Protein AF-A0A5M5PGL3-F1 (afdb_monomer)

Mean predicted aligned error: 3.59 Å

pLDDT: mean 93.33, std 6.6, range [61.34, 98.62]

Nearest PDB structures (foldseek):
  4ocm-assembly1_B  TM=3.563E-01  e=3.504E-01  Saccharomyces cerevisiae S288C
  4izo-assembly1_A  TM=4.938E-01  e=2.665E+00  Burkholderia thailandensis E264
  4e4t-assembly1_B  TM=3.849E-01  e=2.084E+00  Burkholderia ambifaria MC40-6
  1lcy-assembly1_A  TM=3.371E-01  e=3.408E+00  Homo sapiens
  2m4f-assembly1_A  TM=2.002E-01  e=2.834E+00  Borreliella burgdorferi N40

Structure (mmCIF, N/CA/C/O backbone):
data_AF-A0A5M5PGL3-F1
#
_entry.id   AF-A0A5M5PGL3-F1
#
loop_
_atom_site.group_PDB
_atom_site.id
_atom_site.type_symbol
_atom_site.label_atom_id
_atom_site.label_alt_id
_atom_site.labe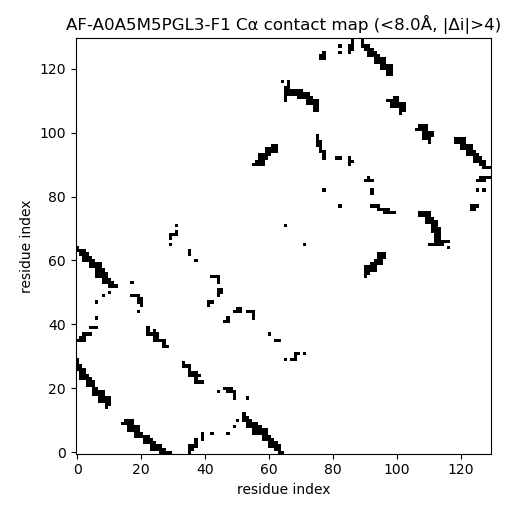l_comp_id
_atom_site.label_asym_id
_atom_site.label_entity_id
_atom_site.label_seq_id
_atom_site.pdbx_PDB_ins_code
_atom_site.Cartn_x
_atom_site.Cartn_y
_atom_site.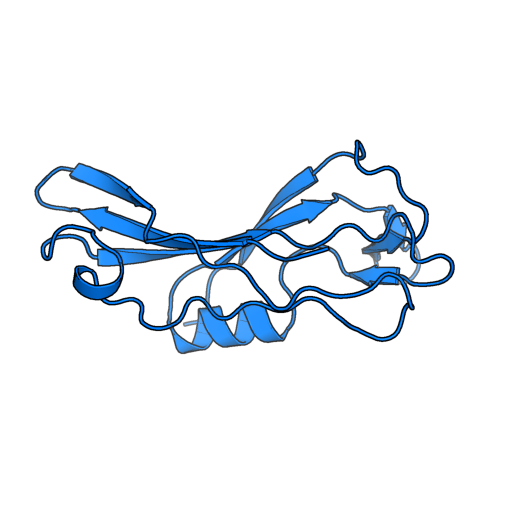Cartn_z
_atom_site.occupancy
_atom_site.B_iso_or_equiv
_atom_site.auth_seq_id
_atom_site.auth_comp_id
_atom_site.auth_asym_id
_atom_site.auth_atom_id
_atom_site.pdbx_PDB_model_num
ATOM 1 N N . ARG A 1 1 ? -2.633 -10.007 -14.140 1.00 85.75 1 ARG A N 1
ATOM 2 C CA . ARG A 1 1 ? -2.019 -9.368 -12.941 1.00 85.75 1 ARG A CA 1
ATOM 3 C C . ARG A 1 1 ? -3.072 -8.505 -12.249 1.00 85.75 1 ARG A C 1
ATOM 5 O O . ARG A 1 1 ? -3.950 -8.005 -12.941 1.00 85.75 1 ARG A O 1
ATOM 12 N N . GLN A 1 2 ? -3.037 -8.374 -10.925 1.00 90.38 2 GLN A N 1
ATOM 13 C CA . GLN A 1 2 ? -4.128 -7.754 -10.164 1.00 90.38 2 GLN A CA 1
ATOM 14 C C . GLN A 1 2 ? -3.596 -7.108 -8.885 1.00 90.38 2 GLN A C 1
ATOM 16 O O . GLN A 1 2 ? -2.671 -7.640 -8.273 1.00 90.38 2 GLN A O 1
ATOM 21 N N . GLU A 1 3 ? -4.151 -5.959 -8.514 1.00 94.25 3 GLU A N 1
ATOM 22 C CA . GLU A 1 3 ? -3.854 -5.314 -7.235 1.00 94.25 3 GLU A CA 1
ATOM 23 C C . GLU A 1 3 ? -4.661 -5.972 -6.118 1.00 94.25 3 GLU A C 1
ATOM 25 O O . GLU A 1 3 ? -5.805 -6.378 -6.327 1.00 94.25 3 GLU A O 1
ATOM 30 N N . VAL A 1 4 ? -4.074 -6.067 -4.929 1.00 96.56 4 VAL A N 1
ATOM 31 C CA . VAL A 1 4 ? -4.737 -6.579 -3.729 1.00 96.56 4 VAL A CA 1
ATOM 32 C C . VAL A 1 4 ? -4.608 -5.540 -2.637 1.00 96.56 4 VAL A C 1
ATOM 34 O O . VAL A 1 4 ? -3.534 -4.969 -2.457 1.00 96.56 4 VAL A O 1
ATOM 37 N N . GLY A 1 5 ? -5.681 -5.309 -1.889 1.00 97.75 5 GLY A N 1
ATOM 38 C CA . GLY A 1 5 ? -5.678 -4.315 -0.826 1.00 97.75 5 GLY A CA 1
ATOM 39 C C . GLY A 1 5 ? -6.736 -4.544 0.239 1.00 97.75 5 GLY A C 1
ATOM 40 O O . GLY A 1 5 ? -7.596 -5.419 0.115 1.00 97.75 5 GLY A O 1
ATOM 41 N N . PHE A 1 6 ? -6.633 -3.776 1.317 1.00 98.38 6 PHE A N 1
ATOM 42 C CA . PHE A 1 6 ? -7.540 -3.806 2.461 1.00 98.38 6 PHE A CA 1
ATOM 43 C C . PHE A 1 6 ? -7.426 -2.514 3.280 1.00 98.38 6 PHE A C 1
ATOM 45 O O . PHE A 1 6 ? -6.422 -1.802 3.232 1.00 98.38 6 PHE A O 1
ATOM 52 N N . TRP A 1 7 ? -8.464 -2.225 4.062 1.00 98.19 7 TRP A N 1
ATOM 53 C CA . TRP A 1 7 ? -8.415 -1.213 5.117 1.00 98.19 7 TRP A CA 1
ATOM 54 C C . TRP A 1 7 ? -7.662 -1.746 6.342 1.00 98.19 7 TRP A C 1
ATOM 56 O O . TRP A 1 7 ? -7.715 -2.940 6.633 1.00 98.19 7 TRP A O 1
ATOM 66 N N . ILE A 1 8 ? -6.982 -0.868 7.074 1.00 98.50 8 ILE A N 1
ATOM 67 C CA . ILE A 1 8 ? -6.302 -1.180 8.337 1.00 98.50 8 ILE A CA 1
ATOM 68 C C . ILE A 1 8 ? -7.023 -0.444 9.460 1.00 98.50 8 ILE A C 1
ATOM 70 O O . ILE A 1 8 ? -7.338 0.743 9.334 1.00 98.50 8 ILE A O 1
ATOM 74 N N . TYR A 1 9 ? -7.248 -1.145 10.567 1.00 98.62 9 TYR A N 1
ATOM 75 C CA . TYR A 1 9 ? -7.991 -0.644 11.714 1.00 98.62 9 TYR A CA 1
ATOM 76 C C . TYR A 1 9 ? -7.171 -0.734 12.990 1.00 98.62 9 TYR A C 1
ATOM 78 O O . TYR A 1 9 ? -6.418 -1.687 13.166 1.00 98.62 9 TYR A O 1
ATOM 86 N N . TYR A 1 10 ? -7.383 0.212 13.899 1.00 98.62 10 TYR A N 1
ATOM 87 C CA . TYR A 1 10 ? -6.924 0.141 15.281 1.00 98.62 10 TYR A CA 1
ATOM 88 C C . TYR A 1 10 ? -8.131 0.115 16.219 1.00 98.62 10 TYR A C 1
ATOM 90 O O . TYR A 1 10 ? -9.019 0.963 16.120 1.00 98.62 10 TYR A O 1
ATOM 98 N N . ASP A 1 11 ? -8.167 -0.851 17.131 1.00 98.38 11 ASP A N 1
ATOM 99 C CA . ASP A 1 11 ? -9.177 -0.932 18.181 1.00 98.38 11 ASP A CA 1
ATOM 100 C C . ASP A 1 11 ? -8.614 -0.385 19.496 1.00 98.38 11 ASP A C 1
ATOM 102 O O . ASP A 1 11 ? -7.751 -1.021 20.107 1.00 98.38 11 ASP A O 1
ATOM 106 N N . PRO A 1 12 ? -9.089 0.784 19.959 1.00 97.38 12 PRO A N 1
ATOM 107 C CA . PRO A 1 12 ? -8.592 1.405 21.175 1.00 97.38 12 PRO A CA 1
ATOM 108 C C . PRO A 1 12 ? -9.047 0.687 22.450 1.00 97.38 12 PRO A C 1
ATOM 110 O O . PRO A 1 12 ? -8.460 0.958 23.499 1.00 97.38 12 PRO A O 1
ATOM 113 N N . VAL A 1 13 ? -10.053 -0.194 22.385 1.00 97.62 13 VAL A N 1
ATOM 114 C CA . VAL A 1 13 ? -10.519 -0.999 23.526 1.00 97.62 13 VAL A CA 1
ATOM 115 C C . VAL A 1 13 ? -9.596 -2.197 23.707 1.00 97.62 13 VAL A C 1
ATOM 117 O O . VAL A 1 13 ? -9.058 -2.406 24.788 1.00 97.62 13 VAL A O 1
ATOM 120 N N . LYS A 1 14 ? -9.348 -2.940 22.623 1.00 96.81 14 LYS A N 1
ATOM 121 C CA . LYS A 1 14 ? -8.492 -4.140 22.636 1.00 96.81 14 LYS A CA 1
ATOM 122 C C . LYS A 1 14 ? -7.001 -3.855 22.441 1.00 96.81 14 LYS A C 1
ATOM 124 O O . LYS A 1 14 ? -6.196 -4.770 22.543 1.00 96.81 14 LYS A O 1
ATOM 129 N N . LYS A 1 15 ? -6.635 -2.605 22.141 1.00 97.50 15 LYS A N 1
ATOM 130 C CA . LYS A 1 15 ? -5.256 -2.150 21.885 1.00 97.50 15 LYS A CA 1
ATOM 131 C C . LYS A 1 15 ? -4.543 -2.945 20.783 1.00 97.50 15 LYS A C 1
ATOM 133 O O . LYS A 1 15 ? -3.341 -3.172 20.868 1.00 97.50 15 LYS A O 1
ATOM 138 N N . GLN A 1 16 ? -5.261 -3.325 19.727 1.00 97.88 16 GLN A N 1
ATOM 139 C CA . GLN A 1 16 ? -4.702 -4.126 18.634 1.00 97.88 16 GLN A CA 1
ATOM 140 C C . GLN A 1 16 ? -5.148 -3.654 17.251 1.00 97.88 16 GLN A C 1
ATOM 142 O O . GLN A 1 16 ? -6.151 -2.949 17.104 1.00 97.88 16 GLN A O 1
ATOM 147 N N . TYR A 1 17 ? -4.390 -4.066 16.236 1.00 98.31 17 TYR A N 1
ATOM 148 C CA . TYR A 1 17 ? -4.695 -3.794 14.837 1.00 98.31 17 TYR A CA 1
ATOM 149 C C . TYR A 1 17 ? -5.492 -4.931 14.194 1.00 98.31 17 TYR A C 1
ATOM 151 O O . TYR A 1 17 ? -5.318 -6.097 14.539 1.00 98.31 17 TYR A O 1
ATOM 159 N N . TYR A 1 18 ? -6.312 -4.582 13.203 1.00 98.50 18 TYR A N 1
ATOM 160 C CA . TYR A 1 18 ? -6.984 -5.533 12.319 1.00 98.50 18 TYR A CA 1
ATOM 161 C C . TYR A 1 18 ? -6.752 -5.160 10.861 1.00 98.50 18 TYR A C 1
ATOM 163 O O . TYR A 1 18 ? -6.663 -3.980 10.509 1.00 98.50 18 TYR A O 1
ATOM 171 N N . ILE A 1 19 ? -6.741 -6.176 10.004 1.00 98.19 19 ILE A N 1
ATOM 172 C CA . ILE A 1 19 ? -6.921 -5.991 8.568 1.00 98.19 19 ILE A CA 1
ATOM 173 C C . ILE A 1 19 ? -8.392 -6.210 8.228 1.00 98.19 19 ILE A C 1
ATOM 175 O O . ILE A 1 19 ? -9.021 -7.147 8.716 1.00 98.19 19 ILE A O 1
ATOM 179 N N . GLY A 1 20 ? -8.942 -5.334 7.397 1.00 98.06 20 GLY A N 1
ATOM 180 C CA . GLY A 1 20 ? -10.269 -5.516 6.833 1.00 98.06 20 GLY A CA 1
ATOM 181 C C . GLY A 1 20 ? -10.302 -6.626 5.790 1.00 98.06 20 GLY A C 1
ATOM 182 O O . GLY A 1 20 ? -9.279 -7.179 5.373 1.00 98.06 20 GLY A O 1
ATOM 183 N N . LYS A 1 21 ? -11.509 -6.922 5.308 1.00 98.00 21 LYS A N 1
ATOM 184 C CA . LYS A 1 21 ? -11.729 -7.898 4.241 1.00 98.00 21 LYS A CA 1
ATOM 185 C C . LYS A 1 21 ? -10.910 -7.525 2.995 1.00 98.00 21 LYS A C 1
ATOM 187 O O . LYS A 1 21 ? -11.127 -6.467 2.406 1.00 98.00 21 LYS A O 1
ATOM 192 N N . LYS A 1 22 ? -10.038 -8.435 2.548 1.00 97.56 22 LYS A N 1
ATOM 193 C CA . LYS A 1 22 ? -9.237 -8.277 1.322 1.00 97.56 22 LYS A CA 1
ATOM 194 C C . LYS A 1 22 ? -10.126 -8.001 0.104 1.00 97.56 22 LYS A C 1
ATOM 196 O O . LYS A 1 22 ? -11.230 -8.540 -0.026 1.00 97.56 22 LYS A O 1
ATOM 201 N N . ARG A 1 23 ? -9.643 -7.139 -0.785 1.00 97.12 23 ARG A N 1
ATOM 202 C CA . ARG A 1 23 ? -10.248 -6.808 -2.076 1.00 97.12 23 ARG A CA 1
ATOM 203 C C . ARG A 1 23 ? -9.230 -7.031 -3.179 1.00 97.12 23 ARG A C 1
ATOM 205 O O . ARG A 1 23 ? -8.025 -6.924 -2.957 1.00 97.12 23 ARG A O 1
ATOM 212 N N . TYR A 1 24 ? -9.757 -7.322 -4.356 1.00 95.81 24 TYR A N 1
ATOM 213 C CA . TYR A 1 24 ? -8.989 -7.580 -5.556 1.00 95.81 24 TYR A CA 1
ATOM 214 C C . TYR A 1 24 ? -9.425 -6.574 -6.614 1.00 95.81 24 TYR A C 1
ATOM 216 O O . TYR A 1 24 ? -10.619 -6.402 -6.855 1.00 95.81 24 TYR A O 1
ATOM 224 N N . GLY A 1 25 ? -8.451 -5.877 -7.188 1.00 92.06 25 GLY A N 1
ATOM 225 C CA . GLY A 1 25 ? -8.657 -4.902 -8.248 1.00 92.06 25 GLY A CA 1
ATOM 226 C C . GLY A 1 25 ? -9.115 -5.534 -9.559 1.00 92.06 25 GLY A C 1
ATOM 227 O O . GLY A 1 25 ? -9.322 -6.742 -9.644 1.00 92.06 25 GLY A O 1
ATOM 228 N N . ILE A 1 26 ? -9.231 -4.749 -10.625 1.00 89.31 26 ILE A N 1
ATOM 229 C CA . ILE A 1 26 ? -9.509 -5.329 -11.945 1.00 89.31 26 ILE A CA 1
ATOM 230 C C . ILE A 1 26 ? -8.295 -6.155 -12.392 1.00 89.31 26 ILE A C 1
ATOM 232 O O . ILE A 1 26 ? -7.147 -5.708 -12.315 1.00 89.31 26 ILE A O 1
ATOM 236 N N . ALA A 1 27 ? -8.542 -7.380 -12.862 1.00 87.69 27 ALA A N 1
ATOM 237 C CA . ALA A 1 27 ? -7.503 -8.188 -13.478 1.00 87.69 27 ALA A CA 1
ATOM 238 C C . ALA A 1 27 ? -7.104 -7.555 -14.815 1.00 87.69 27 ALA A C 1
ATOM 240 O O . ALA A 1 27 ? -7.916 -7.433 -15.730 1.00 87.69 27 ALA A O 1
ATOM 241 N N . VAL A 1 28 ? -5.841 -7.158 -14.934 1.00 84.69 28 VAL A N 1
ATOM 242 C CA . VAL A 1 28 ? -5.320 -6.505 -16.136 1.00 84.69 28 VAL A CA 1
ATOM 243 C C . VAL A 1 28 ? -4.376 -7.429 -16.902 1.00 84.69 28 VAL A C 1
ATOM 245 O O . VAL A 1 28 ? -3.589 -8.186 -16.312 1.00 84.69 28 VAL A O 1
ATOM 248 N N . LYS A 1 29 ? -4.500 -7.377 -18.234 1.00 82.69 29 LYS A N 1
ATOM 249 C CA . LYS A 1 29 ? -3.701 -8.147 -19.193 1.00 82.69 29 LYS A CA 1
ATOM 250 C C . LYS A 1 29 ? -2.293 -7.551 -19.341 1.00 82.69 29 LYS A C 1
ATOM 252 O O . LYS A 1 29 ? -1.998 -6.436 -18.892 1.00 82.69 29 LYS A O 1
ATOM 257 N N . ASN A 1 30 ? -1.414 -8.325 -19.968 1.00 78.50 30 ASN A N 1
ATOM 258 C CA . ASN A 1 30 ? -0.040 -7.937 -20.289 1.00 78.50 30 ASN A CA 1
ATOM 259 C C . ASN A 1 30 ? 0.053 -7.318 -21.696 1.00 78.50 30 ASN A C 1
ATOM 261 O O . ASN A 1 30 ? 0.992 -7.572 -22.431 1.00 78.50 30 ASN A O 1
ATOM 265 N N . ASP A 1 31 ? -0.948 -6.528 -22.085 1.00 76.19 31 ASP A N 1
ATOM 266 C CA . ASP A 1 31 ? -1.054 -5.906 -23.413 1.00 76.19 31 ASP A CA 1
ATOM 267 C C . ASP A 1 31 ? -0.552 -4.451 -23.443 1.00 76.19 31 ASP A C 1
ATOM 269 O O . ASP A 1 31 ? -0.675 -3.763 -24.453 1.00 76.19 31 ASP A O 1
ATOM 273 N N . GLY A 1 32 ? -0.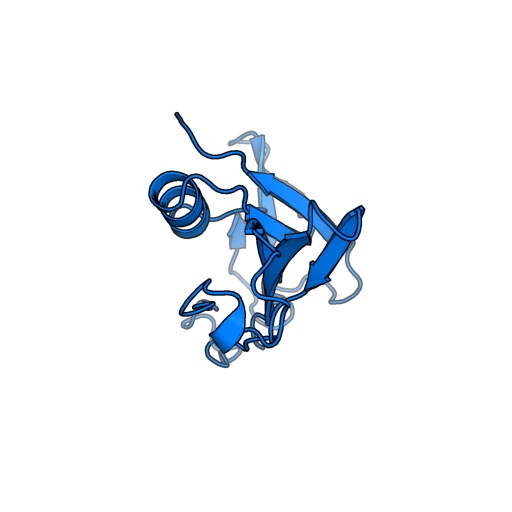031 -3.957 -22.315 1.00 69.31 32 GLY A N 1
ATOM 274 C CA . GLY A 1 32 ? 0.448 -2.584 -22.152 1.00 69.31 32 GLY A CA 1
ATOM 275 C C . GLY A 1 32 ? -0.636 -1.506 -22.128 1.00 69.31 32 GLY A C 1
ATOM 276 O O . GLY A 1 32 ? -0.309 -0.346 -21.898 1.00 69.31 32 GLY A O 1
ATOM 277 N N . LYS A 1 33 ? -1.915 -1.854 -22.302 1.00 67.94 33 LYS A N 1
ATOM 278 C CA . LYS A 1 33 ? -3.010 -0.878 -22.420 1.00 67.94 33 LYS A CA 1
ATOM 279 C C . LYS A 1 33 ? -3.746 -0.660 -21.102 1.00 67.94 33 LYS A C 1
ATOM 281 O O . LYS A 1 33 ? -4.138 0.462 -20.793 1.00 67.94 33 LYS A O 1
ATOM 286 N N . ALA A 1 34 ? -3.904 -1.708 -20.297 1.00 61.34 34 ALA A N 1
ATOM 287 C CA . ALA A 1 34 ? -4.645 -1.628 -19.041 1.00 61.34 34 ALA A CA 1
ATOM 288 C C . ALA A 1 34 ? -3.739 -1.298 -17.839 1.00 61.34 34 ALA A C 1
ATOM 290 O O . ALA A 1 34 ? -2.719 -1.952 -17.606 1.00 61.34 34 ALA A O 1
ATOM 291 N N . ARG A 1 35 ? -4.121 -0.310 -17.022 1.00 74.31 35 ARG A N 1
ATOM 292 C CA . ARG A 1 35 ? -3.489 -0.036 -15.718 1.00 74.31 35 ARG A CA 1
ATOM 293 C C . ARG A 1 35 ? -4.291 -0.730 -14.622 1.00 74.31 35 ARG A C 1
ATOM 295 O O . ARG A 1 35 ? -5.516 -0.696 -14.659 1.00 74.31 35 ARG A O 1
ATOM 302 N N . GLY A 1 36 ? -3.594 -1.386 -13.695 1.00 80.62 36 GLY A N 1
ATOM 303 C CA . GLY A 1 36 ? -4.243 -1.949 -12.513 1.00 80.62 36 GLY A CA 1
ATOM 304 C C . GLY A 1 36 ? -4.886 -0.828 -11.702 1.00 80.62 36 GLY A C 1
ATOM 305 O O . GLY A 1 36 ? -4.382 0.295 -11.699 1.00 80.62 36 GLY A O 1
ATOM 306 N N . ASN A 1 37 ? -6.023 -1.126 -11.089 1.00 86.56 37 ASN A N 1
ATOM 307 C CA . ASN A 1 37 ? -6.649 -0.274 -10.093 1.00 86.56 37 ASN A CA 1
ATOM 308 C C . ASN A 1 37 ? -7.406 -1.148 -9.095 1.00 86.56 37 ASN A C 1
ATOM 310 O O . ASN A 1 37 ? -7.783 -2.285 -9.402 1.00 86.56 37 ASN A O 1
ATOM 314 N N . ILE A 1 38 ? -7.657 -0.605 -7.911 1.00 93.06 38 ILE A N 1
ATOM 315 C CA . ILE A 1 38 ? -8.467 -1.244 -6.885 1.00 93.06 38 ILE A CA 1
ATOM 316 C C . ILE A 1 38 ? -9.353 -0.212 -6.193 1.00 93.06 38 ILE A C 1
ATOM 318 O O . ILE A 1 38 ? -8.941 0.912 -5.920 1.00 93.06 38 ILE A O 1
ATOM 322 N N . SER A 1 39 ? -10.581 -0.620 -5.881 1.00 92.38 39 SER A N 1
ATOM 323 C CA . SER A 1 39 ? -11.428 0.063 -4.909 1.00 92.38 39 SER A CA 1
ATOM 324 C C . SER A 1 39 ? -11.537 -0.807 -3.664 1.00 92.38 39 SER A C 1
ATOM 326 O O . SER A 1 39 ? -11.878 -1.989 -3.749 1.00 92.38 39 SER A O 1
ATOM 328 N N . LEU A 1 40 ? -11.255 -0.225 -2.499 1.00 94.25 40 LEU A N 1
ATOM 329 C CA . LEU A 1 40 ? -11.414 -0.916 -1.217 1.00 94.25 40 LEU A CA 1
ATOM 330 C C . LEU A 1 40 ? -12.876 -0.934 -0.738 1.00 94.25 40 LEU A C 1
ATOM 332 O O . LEU A 1 40 ? -13.212 -1.679 0.183 1.00 94.25 40 LEU A O 1
ATOM 336 N N . GLY A 1 41 ? -13.754 -0.166 -1.391 1.00 94.00 41 GLY A N 1
ATOM 337 C CA . GLY A 1 41 ? -15.159 -0.033 -1.018 1.00 94.00 41 GLY A CA 1
ATOM 338 C C . GLY A 1 41 ? -15.351 0.660 0.333 1.00 94.00 41 GLY A C 1
ATOM 339 O O . GLY A 1 41 ? -14.516 1.453 0.767 1.00 94.00 41 GLY A O 1
ATOM 340 N N . ASP A 1 42 ? -16.469 0.361 0.992 1.00 94.94 42 ASP A N 1
ATOM 341 C CA . ASP A 1 42 ? -16.823 0.922 2.297 1.00 94.94 42 ASP A CA 1
ATOM 342 C C . ASP A 1 42 ? -15.769 0.575 3.367 1.00 94.94 42 ASP A C 1
ATOM 344 O O . ASP A 1 42 ? -15.307 -0.567 3.460 1.00 94.94 42 ASP A O 1
ATOM 348 N N . LYS A 1 43 ? -15.385 1.573 4.168 1.00 95.62 43 LYS A N 1
ATOM 349 C CA . LYS A 1 43 ? -14.394 1.461 5.248 1.00 95.62 43 LYS A CA 1
ATOM 350 C C . LYS A 1 43 ? -14.998 1.120 6.611 1.00 95.62 43 LYS A C 1
ATOM 352 O O . LYS A 1 43 ? -14.249 0.972 7.574 1.00 95.62 43 LYS A O 1
ATOM 357 N N . SER A 1 44 ? -16.315 0.979 6.716 1.00 96.44 44 SER A N 1
ATOM 358 C CA . SER A 1 44 ? -17.020 0.682 7.962 1.00 96.44 44 SER A CA 1
ATOM 359 C C . SER A 1 44 ? -16.587 -0.670 8.543 1.00 96.44 44 SER A C 1
ATOM 361 O O . SER A 1 44 ? -16.449 -1.640 7.785 1.00 96.44 44 SER A O 1
ATOM 363 N N . PRO A 1 45 ? -16.389 -0.766 9.872 1.00 97.06 45 PRO A N 1
ATOM 364 C CA . PRO A 1 45 ? -15.982 -2.003 10.535 1.00 97.06 45 PRO A CA 1
ATOM 365 C C . PRO A 1 45 ? -16.832 -3.233 10.187 1.00 97.06 45 PRO A C 1
ATOM 367 O O . PRO A 1 45 ? -16.292 -4.281 9.831 1.00 97.06 45 PRO A O 1
ATOM 370 N N . SER A 1 46 ? -18.161 -3.083 10.189 1.00 96.50 46 SER A N 1
ATOM 371 C CA . SER A 1 46 ? -19.121 -4.161 9.910 1.00 96.50 46 SER A CA 1
ATOM 372 C C . SER A 1 46 ? -18.945 -4.776 8.518 1.00 96.50 46 SER A C 1
ATOM 374 O O . SER A 1 46 ? -18.886 -5.995 8.384 1.00 96.50 46 SER A O 1
ATOM 376 N N . VAL A 1 47 ? -18.767 -3.947 7.483 1.00 97.38 47 VAL A N 1
ATOM 377 C CA . VAL A 1 47 ? -18.540 -4.393 6.091 1.00 97.38 47 VAL A CA 1
ATOM 378 C C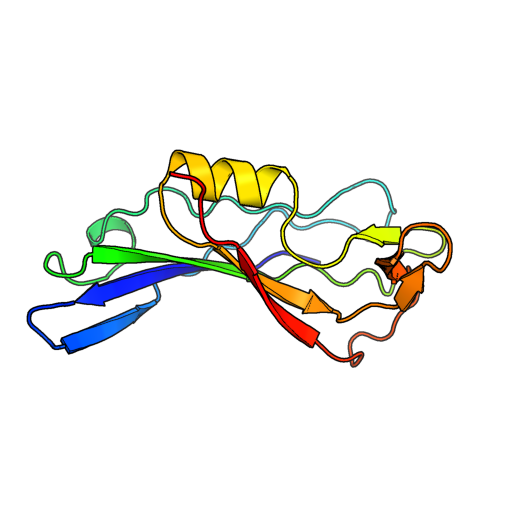 . VAL A 1 47 ? -17.203 -5.128 5.934 1.00 97.38 47 VAL A C 1
ATOM 380 O O . VAL A 1 47 ? -17.014 -5.941 5.022 1.00 97.38 47 VAL A O 1
ATOM 383 N N . ASN A 1 48 ? -16.256 -4.844 6.825 1.00 98.06 48 ASN A N 1
ATOM 384 C CA . ASN A 1 48 ? -14.899 -5.367 6.775 1.00 98.06 48 ASN A CA 1
ATOM 385 C C . ASN A 1 48 ? -14.651 -6.526 7.742 1.00 98.06 48 ASN A C 1
ATOM 387 O O . ASN A 1 48 ? -13.533 -7.037 7.757 1.00 98.06 48 ASN A O 1
ATOM 391 N N . GLY A 1 49 ? -15.677 -6.971 8.478 1.00 97.06 49 GLY A N 1
ATOM 392 C CA . GLY A 1 49 ? -15.579 -8.092 9.414 1.00 97.06 49 GLY A CA 1
ATOM 393 C C . GLY A 1 49 ? -14.699 -7.792 10.628 1.00 97.06 49 GLY A C 1
ATOM 394 O O . GLY A 1 49 ? -14.103 -8.709 11.185 1.00 97.06 49 GLY A O 1
ATOM 395 N N . VAL A 1 50 ? -14.582 -6.519 11.016 1.00 97.88 50 VAL A N 1
ATOM 396 C CA . VAL A 1 50 ? -13.793 -6.087 12.179 1.00 97.88 50 VAL A CA 1
ATOM 397 C C . VAL A 1 50 ? -14.712 -5.511 13.266 1.00 97.88 50 VAL A C 1
ATOM 399 O O . VAL A 1 50 ? -15.810 -5.045 12.949 1.00 97.88 50 VAL A O 1
ATOM 402 N N . PRO A 1 51 ? -14.312 -5.548 14.553 1.00 97.75 51 PRO A N 1
ATOM 403 C CA . PRO A 1 51 ? -15.162 -5.084 15.650 1.00 97.75 51 PRO A CA 1
ATOM 404 C C . PRO A 1 51 ? -15.621 -3.634 15.482 1.00 97.75 51 PRO A C 1
ATOM 406 O O . PRO A 1 51 ? -14.846 -2.787 15.048 1.00 97.75 51 PRO A O 1
ATOM 409 N N . ALA A 1 52 ? -16.851 -3.323 15.900 1.00 97.06 52 ALA A N 1
ATOM 410 C CA . ALA A 1 52 ? -17.414 -1.970 15.815 1.00 97.06 52 ALA A CA 1
ATOM 411 C C . ALA A 1 52 ? -16.625 -0.916 16.619 1.00 97.06 52 ALA A C 1
ATOM 413 O O . ALA A 1 52 ? -16.693 0.272 16.320 1.00 97.06 52 ALA A O 1
ATOM 414 N N . THR A 1 53 ? -15.851 -1.351 17.617 1.00 97.62 53 THR A N 1
ATOM 415 C CA . THR A 1 53 ? -14.927 -0.509 18.391 1.00 97.62 53 THR A CA 1
ATOM 416 C C . THR A 1 53 ? -13.699 -0.075 17.590 1.00 97.62 53 THR A C 1
ATOM 418 O O . THR A 1 53 ? -13.056 0.914 17.943 1.00 97.62 53 THR A O 1
ATOM 421 N N . ALA A 1 54 ? -13.363 -0.789 16.513 1.00 98.25 54 ALA A N 1
ATOM 422 C CA . ALA A 1 54 ? -12.198 -0.514 15.693 1.00 98.25 54 ALA A CA 1
ATOM 423 C C . ALA A 1 54 ? -12.422 0.697 14.779 1.00 98.25 54 ALA A C 1
ATOM 425 O O . ALA A 1 54 ? -13.476 0.867 14.168 1.00 98.25 54 ALA A O 1
ATOM 426 N N . LYS A 1 55 ? -11.396 1.536 14.647 1.00 97.75 55 LYS A N 1
ATOM 427 C CA . LYS A 1 55 ? -11.403 2.724 13.788 1.00 97.75 55 LYS A CA 1
ATOM 428 C C . LYS A 1 55 ? -10.454 2.512 12.623 1.00 97.75 55 LYS A C 1
ATOM 430 O O . LYS A 1 55 ? -9.349 2.014 12.821 1.00 97.75 55 LYS A O 1
ATOM 435 N N . VAL A 1 56 ? -10.873 2.890 11.417 1.00 97.7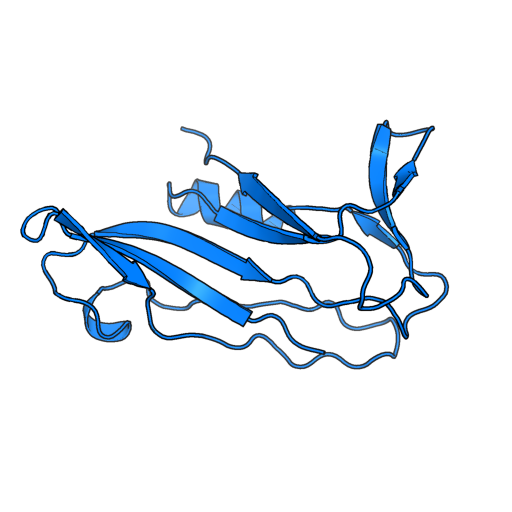5 56 VAL A N 1
ATOM 436 C CA . VAL A 1 56 ? -9.985 2.879 10.248 1.00 97.75 56 VAL A CA 1
ATOM 437 C C . VAL A 1 56 ? -8.850 3.879 10.467 1.00 97.75 56 VAL A C 1
ATOM 439 O O . VAL A 1 56 ? -9.093 5.020 10.855 1.00 97.75 56 VAL A O 1
ATOM 442 N N . VAL A 1 57 ? -7.616 3.440 10.235 1.00 97.75 57 VAL A N 1
ATOM 443 C CA . VAL A 1 57 ? -6.406 4.249 10.450 1.00 97.75 57 VAL A CA 1
ATOM 444 C C . VAL A 1 57 ? -5.513 4.329 9.221 1.00 97.75 57 VAL A C 1
ATOM 446 O O . VAL A 1 57 ? -4.718 5.254 9.129 1.00 97.75 57 VAL A O 1
ATOM 449 N N . ALA A 1 58 ? -5.635 3.399 8.273 1.00 98.12 58 ALA A N 1
ATOM 450 C CA . ALA A 1 58 ? -4.900 3.442 7.014 1.00 98.12 58 ALA A CA 1
ATOM 451 C C . ALA A 1 58 ? -5.577 2.579 5.941 1.00 98.12 58 ALA A C 1
ATOM 453 O O . ALA A 1 58 ? -6.482 1.788 6.219 1.00 98.12 58 ALA A O 1
ATOM 454 N N . SER A 1 59 ? -5.092 2.701 4.711 1.00 97.88 59 SER A N 1
ATOM 455 C CA . SER A 1 59 ? -5.333 1.743 3.628 1.00 97.88 59 SER A CA 1
ATOM 456 C C . SER A 1 59 ? -4.030 1.101 3.176 1.00 97.88 59 SER A C 1
ATOM 458 O O . SER A 1 59 ? -2.963 1.696 3.317 1.00 97.88 59 SER A O 1
ATOM 460 N N . PHE A 1 60 ? -4.127 -0.108 2.628 1.00 98.31 60 PHE A N 1
ATOM 461 C CA . PHE A 1 60 ? -3.019 -0.814 2.002 1.00 98.31 60 PHE A CA 1
ATOM 462 C C . PHE A 1 60 ? -3.426 -1.348 0.632 1.00 98.31 60 PHE A C 1
ATOM 464 O O . PHE A 1 60 ? -4.494 -1.956 0.516 1.00 98.31 60 PHE A O 1
ATOM 471 N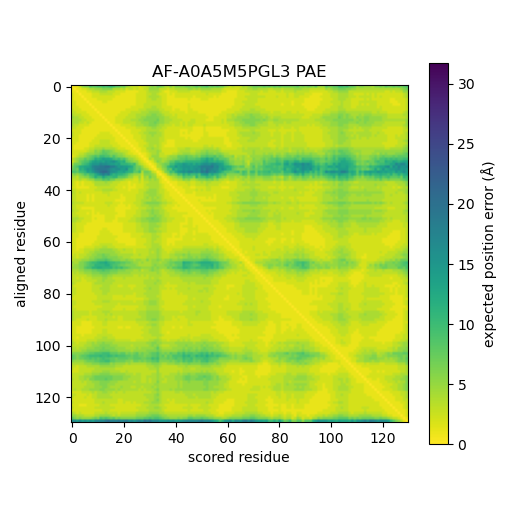 N . HIS A 1 61 ? -2.553 -1.226 -0.368 1.00 97.94 61 HIS A N 1
ATOM 472 C CA . HIS A 1 61 ? -2.631 -2.049 -1.576 1.00 97.94 61 HIS A CA 1
ATOM 473 C C . HIS A 1 61 ? -1.267 -2.326 -2.212 1.00 97.94 61 HIS A C 1
ATOM 475 O O . HIS A 1 61 ? -0.258 -1.682 -1.926 1.00 97.94 61 HIS A O 1
ATOM 481 N N . THR A 1 62 ? -1.238 -3.326 -3.087 1.00 96.12 62 THR A N 1
ATOM 482 C CA . THR A 1 62 ? -0.073 -3.689 -3.899 1.00 96.12 62 THR A CA 1
ATOM 483 C C . THR A 1 62 ? -0.186 -3.104 -5.299 1.00 96.12 62 THR A C 1
ATOM 485 O O . THR A 1 62 ? -1.256 -3.197 -5.899 1.00 96.12 62 THR A O 1
ATOM 488 N N . HIS A 1 63 ? 0.922 -2.671 -5.893 1.00 93.69 63 HIS A N 1
ATOM 489 C CA . HIS A 1 63 ? 0.971 -2.430 -7.335 1.00 93.69 63 HIS A CA 1
ATOM 490 C C . HIS A 1 63 ? 1.347 -3.690 -8.119 1.00 93.69 63 HIS A C 1
ATOM 492 O O . HIS A 1 63 ? 2.177 -4.498 -7.699 1.00 93.69 63 HIS A O 1
ATOM 498 N N . THR A 1 64 ? 0.734 -3.866 -9.292 1.00 91.38 64 THR A N 1
ATOM 499 C CA . THR A 1 64 ? 1.012 -5.029 -10.145 1.00 91.38 64 THR A CA 1
ATOM 500 C C . THR A 1 64 ? 2.410 -4.982 -10.769 1.00 91.38 64 THR A C 1
ATOM 502 O O . THR A 1 64 ? 2.848 -3.897 -11.162 1.00 91.38 64 THR A O 1
ATOM 505 N N . PRO A 1 65 ? 3.066 -6.136 -10.995 1.00 90.06 65 PRO A N 1
ATOM 506 C CA . PRO A 1 65 ? 4.314 -6.186 -11.750 1.00 90.06 65 PRO A CA 1
ATOM 507 C C . PRO A 1 65 ? 4.116 -5.769 -13.216 1.00 90.06 65 PRO A C 1
ATOM 509 O O . PRO A 1 65 ? 3.064 -6.006 -13.809 1.00 90.06 65 PRO A O 1
ATOM 512 N N . MET A 1 66 ? 5.173 -5.213 -13.814 1.00 90.00 66 MET A N 1
ATOM 513 C CA . MET A 1 66 ? 5.287 -4.892 -15.246 1.00 90.00 66 MET A CA 1
ATOM 514 C C . MET A 1 66 ? 6.217 -5.857 -16.013 1.00 90.00 66 MET A C 1
ATOM 516 O O . MET A 1 66 ? 6.733 -5.508 -17.072 1.00 90.00 66 MET A O 1
ATOM 520 N N . THR A 1 67 ? 6.454 -7.064 -15.489 1.00 89.00 67 THR A N 1
ATOM 521 C CA . THR A 1 67 ? 7.440 -8.029 -16.023 1.00 89.00 67 THR A CA 1
ATOM 522 C C . THR A 1 67 ? 7.204 -8.351 -17.495 1.00 89.00 67 THR A C 1
ATOM 524 O O . THR A 1 67 ? 8.127 -8.275 -18.295 1.00 89.00 67 THR A O 1
ATOM 527 N N . GLU A 1 68 ? 5.951 -8.563 -17.883 1.00 87.94 68 GLU A N 1
ATOM 528 C CA . GLU A 1 68 ? 5.583 -8.932 -19.255 1.00 87.94 68 GLU A CA 1
ATOM 529 C C . GLU A 1 68 ? 5.276 -7.727 -20.167 1.00 87.94 68 GLU A C 1
ATOM 531 O O . GLU A 1 68 ? 4.834 -7.904 -21.296 1.00 87.94 68 GLU A O 1
ATOM 536 N N . ILE A 1 69 ? 5.461 -6.485 -19.698 1.00 85.50 69 ILE A N 1
ATOM 537 C CA . ILE A 1 69 ? 5.032 -5.271 -20.419 1.00 85.50 69 ILE A CA 1
ATOM 538 C C . ILE A 1 69 ? 6.245 -4.438 -20.822 1.00 85.50 69 ILE A C 1
ATOM 540 O O . ILE A 1 69 ? 6.523 -3.397 -20.229 1.00 85.50 69 ILE A O 1
ATOM 544 N N . LYS A 1 70 ? 6.990 -4.906 -21.825 1.00 85.00 70 LYS A N 1
ATOM 545 C CA . LYS A 1 70 ? 8.208 -4.239 -22.312 1.00 85.00 70 LYS A CA 1
ATOM 546 C C . LYS A 1 70 ? 7.909 -2.846 -22.887 1.00 85.00 70 LYS A C 1
ATOM 548 O O . LYS A 1 70 ? 6.829 -2.596 -23.410 1.00 85.00 70 LYS A O 1
ATOM 553 N N . GLY A 1 71 ? 8.878 -1.934 -22.778 1.00 84.75 71 GLY A N 1
ATOM 554 C CA . GLY A 1 71 ? 8.791 -0.574 -23.336 1.00 84.75 71 GLY A CA 1
ATOM 555 C C . GLY A 1 71 ? 7.945 0.419 -22.529 1.00 84.75 71 GLY A C 1
ATOM 556 O O . GLY A 1 71 ? 7.895 1.595 -22.873 1.00 84.75 71 GLY A O 1
ATOM 557 N N . MET A 1 72 ? 7.318 -0.020 -21.435 1.00 88.19 72 MET A N 1
ATOM 558 C CA . MET A 1 72 ? 6.519 0.837 -20.557 1.00 88.19 72 MET A CA 1
ATOM 559 C C . MET A 1 72 ? 7.272 1.173 -19.269 1.00 88.19 72 MET A C 1
ATOM 561 O O . MET A 1 72 ? 8.092 0.389 -18.792 1.00 88.19 72 MET A O 1
ATOM 565 N N . LYS A 1 73 ? 6.955 2.322 -18.664 1.00 90.19 73 LYS A N 1
ATOM 566 C CA . LYS A 1 73 ? 7.413 2.676 -17.315 1.00 90.19 73 LYS A CA 1
ATOM 567 C C . LYS A 1 73 ? 6.289 3.250 -16.465 1.00 90.19 73 LYS A C 1
ATOM 569 O O . LYS A 1 73 ? 5.400 3.928 -16.980 1.00 90.19 73 LYS A O 1
ATOM 574 N N . ARG A 1 74 ? 6.345 3.009 -15.155 1.00 91.44 74 ARG A N 1
ATOM 575 C CA . ARG A 1 74 ? 5.429 3.592 -14.162 1.00 91.44 74 ARG A CA 1
ATOM 576 C C . ARG A 1 74 ? 6.229 4.197 -13.019 1.00 91.44 74 ARG A C 1
ATOM 578 O O . ARG A 1 74 ? 7.193 3.588 -12.565 1.00 91.44 74 ARG A O 1
ATOM 585 N N . LYS A 1 75 ? 5.827 5.378 -12.550 1.00 93.94 75 LYS A N 1
ATOM 586 C CA . LYS A 1 75 ? 6.413 5.986 -11.351 1.00 93.94 75 LYS A CA 1
ATOM 587 C C . LYS A 1 75 ? 6.140 5.106 -10.129 1.00 93.94 75 LYS A C 1
ATOM 589 O O . LYS A 1 75 ? 5.045 4.569 -9.985 1.00 93.94 75 LYS A O 1
ATOM 594 N N . VAL A 1 76 ? 7.145 4.961 -9.282 1.00 95.44 76 VAL A N 1
ATOM 595 C CA . VAL A 1 76 ? 7.107 4.161 -8.058 1.00 95.44 76 VAL A CA 1
ATOM 596 C C . VAL A 1 76 ? 6.329 4.872 -6.945 1.00 95.44 76 VAL A C 1
ATOM 598 O O . VAL A 1 76 ? 6.358 6.100 -6.836 1.00 95.44 76 VAL A O 1
ATOM 601 N N . GLY A 1 77 ? 5.685 4.084 -6.083 1.00 95.81 77 GLY A N 1
ATOM 602 C CA . GLY A 1 77 ? 4.954 4.544 -4.910 1.00 95.81 77 GLY A CA 1
ATOM 603 C C . GLY A 1 77 ? 3.528 5.008 -5.233 1.00 95.81 77 GLY A C 1
ATOM 604 O O . GLY A 1 77 ? 3.018 4.715 -6.319 1.00 95.81 77 GLY A O 1
ATOM 605 N N . PRO A 1 78 ? 2.875 5.723 -4.292 1.00 95.69 78 PRO A N 1
ATOM 606 C CA . PRO A 1 78 ? 1.490 6.159 -4.420 1.00 95.69 78 PRO A CA 1
ATOM 607 C C . PRO A 1 78 ? 1.269 7.022 -5.665 1.00 95.69 78 PRO A C 1
ATOM 609 O O . PRO A 1 78 ? 1.980 8.010 -5.897 1.00 95.69 78 PRO A O 1
ATOM 612 N N . SER A 1 79 ? 0.257 6.650 -6.443 1.00 93.56 79 SER A N 1
ATOM 613 C CA . SER A 1 79 ? -0.239 7.383 -7.605 1.00 93.56 79 SER A CA 1
ATOM 614 C C . SER A 1 79 ? -0.875 8.723 -7.210 1.00 93.56 79 SER A C 1
ATOM 616 O O . SER A 1 79 ? -0.978 9.081 -6.033 1.00 93.56 79 SER A O 1
ATOM 618 N N . LYS A 1 80 ? -1.290 9.516 -8.204 1.00 93.81 80 LYS A N 1
ATOM 619 C CA . LYS A 1 80 ? -2.033 10.758 -7.948 1.00 93.81 80 LYS A CA 1
ATOM 620 C C . LYS A 1 80 ? -3.389 10.440 -7.313 1.00 93.81 80 LYS A C 1
ATOM 622 O O . LYS A 1 80 ? -3.822 11.140 -6.402 1.00 93.81 80 LYS A O 1
ATOM 627 N N . GLU A 1 81 ? -4.020 9.374 -7.782 1.00 92.75 81 GLU A N 1
ATOM 628 C CA . GLU A 1 81 ? -5.308 8.865 -7.333 1.00 92.75 81 GLU A CA 1
ATOM 629 C C . GLU A 1 81 ? -5.225 8.367 -5.886 1.00 92.75 81 GLU A C 1
ATOM 631 O O . GLU A 1 81 ? -6.077 8.723 -5.074 1.00 92.75 81 GLU A O 1
ATOM 636 N N . ASP A 1 82 ? -4.153 7.652 -5.533 1.00 94.88 82 ASP A N 1
ATOM 637 C CA . ASP A 1 82 ? -3.894 7.198 -4.160 1.00 94.88 82 ASP A CA 1
ATOM 638 C C . ASP A 1 82 ? -3.810 8.371 -3.185 1.00 94.88 82 ASP A C 1
ATOM 640 O O . ASP A 1 82 ? -4.448 8.369 -2.132 1.00 94.88 82 ASP A O 1
ATOM 644 N N . LYS A 1 83 ? -3.048 9.404 -3.560 1.00 96.12 83 LYS A N 1
ATOM 645 C CA . LYS A 1 83 ? -2.883 10.621 -2.755 1.00 96.12 83 LYS A CA 1
ATOM 646 C C . LYS A 1 83 ? -4.203 11.366 -2.608 1.00 96.12 83 LYS A C 1
ATOM 648 O O . LYS A 1 83 ? -4.568 11.730 -1.497 1.00 96.12 83 LYS A O 1
ATOM 653 N N . GLY A 1 84 ? -4.952 11.515 -3.701 1.00 95.00 84 GLY A N 1
ATOM 654 C CA . GLY A 1 84 ? -6.281 12.123 -3.674 1.00 95.00 84 GLY A CA 1
ATOM 655 C C . GLY A 1 84 ? -7.264 11.355 -2.785 1.00 95.00 84 GLY A C 1
ATOM 656 O O . GLY A 1 84 ? -8.036 11.966 -2.048 1.00 95.00 84 GLY A O 1
ATOM 657 N N . ASN A 1 85 ? -7.217 10.020 -2.800 1.00 91.81 85 ASN A N 1
ATOM 658 C CA . ASN A 1 85 ? -8.055 9.191 -1.938 1.00 91.81 85 ASN A CA 1
ATOM 659 C C . ASN A 1 85 ? -7.658 9.298 -0.458 1.00 91.81 85 ASN A C 1
ATOM 661 O O . ASN A 1 85 ? -8.539 9.381 0.402 1.00 91.81 85 ASN A O 1
ATOM 665 N N . ALA A 1 86 ? -6.357 9.319 -0.162 1.00 95.81 86 ALA A N 1
ATOM 666 C CA . ALA A 1 86 ? -5.838 9.520 1.187 1.00 95.81 86 ALA A CA 1
ATOM 667 C C . ALA A 1 86 ? -6.252 10.890 1.742 1.00 95.81 86 ALA A C 1
ATOM 669 O O . ALA A 1 86 ? -6.833 10.956 2.826 1.00 95.81 86 ALA A O 1
ATOM 670 N N . ASP A 1 87 ? -6.045 11.959 0.965 1.00 96.25 87 ASP A N 1
ATOM 671 C CA . ASP A 1 87 ? -6.433 13.329 1.321 1.00 96.25 87 ASP A CA 1
ATOM 672 C C . ASP A 1 87 ? -7.948 13.414 1.583 1.00 96.25 87 ASP A C 1
ATOM 674 O O . ASP A 1 87 ? -8.378 13.851 2.651 1.00 96.25 87 ASP A O 1
ATOM 678 N N . LYS A 1 88 ? -8.773 12.894 0.661 1.00 92.75 88 LYS A N 1
ATOM 679 C CA . LYS A 1 88 ? -10.242 12.881 0.791 1.00 92.75 88 LYS A CA 1
ATOM 680 C C . LYS A 1 88 ? -10.717 12.162 2.055 1.00 92.75 88 LYS A C 1
ATOM 682 O O . LYS A 1 88 ? -11.678 12.593 2.687 1.00 92.75 88 LYS A O 1
ATOM 687 N N . ASN A 1 89 ? -10.090 11.041 2.404 1.00 90.88 89 ASN A N 1
ATOM 688 C CA . ASN A 1 89 ? -10.498 10.238 3.556 1.00 90.88 89 ASN A CA 1
ATOM 689 C C . ASN A 1 89 ? -9.807 10.633 4.862 1.00 90.88 89 ASN A C 1
ATOM 691 O O . ASN A 1 89 ? -10.185 10.084 5.900 1.00 90.88 89 ASN A O 1
ATOM 695 N N . ARG A 1 90 ? -8.822 11.540 4.810 1.00 95.12 90 ARG A N 1
ATOM 696 C CA . ARG A 1 90 ? -7.953 11.924 5.930 1.00 95.12 90 ARG A CA 1
ATOM 697 C C . ARG A 1 90 ? -7.319 10.721 6.631 1.00 95.12 90 ARG A C 1
ATOM 699 O O . ARG A 1 90 ? -7.218 10.684 7.854 1.00 95.12 90 ARG A O 1
ATOM 706 N N . ILE A 1 91 ? -6.902 9.729 5.849 1.00 95.69 91 ILE A N 1
ATOM 707 C CA . ILE A 1 91 ? -6.173 8.556 6.342 1.00 95.69 91 ILE A CA 1
ATOM 708 C C . ILE A 1 91 ? -4.977 8.265 5.434 1.00 95.69 91 ILE A C 1
ATOM 710 O O . ILE A 1 91 ? -5.087 8.430 4.218 1.00 95.69 91 ILE A O 1
ATOM 714 N N . PRO A 1 92 ? -3.839 7.826 5.990 1.00 97.88 92 PRO A N 1
ATOM 715 C CA . PRO A 1 92 ? -2.689 7.425 5.199 1.00 97.88 92 PRO A CA 1
ATOM 716 C C . PRO A 1 92 ? -2.984 6.232 4.290 1.00 97.88 92 PRO A C 1
ATOM 718 O O . PRO A 1 92 ? -3.831 5.375 4.571 1.00 97.88 92 PRO A O 1
ATOM 721 N N . ILE A 1 93 ? -2.218 6.164 3.205 1.00 98.00 93 ILE A N 1
ATOM 722 C CA . ILE A 1 93 ? -2.189 5.024 2.290 1.00 98.00 93 ILE A CA 1
ATOM 723 C C . ILE A 1 93 ? -0.786 4.427 2.254 1.00 98.00 93 ILE A C 1
ATOM 725 O O . ILE A 1 93 ? 0.215 5.141 2.139 1.00 98.00 93 ILE A O 1
ATOM 729 N N . ILE A 1 94 ? -0.734 3.106 2.384 1.00 98.44 94 ILE A N 1
ATOM 730 C CA . ILE A 1 94 ? 0.466 2.286 2.304 1.00 98.44 94 ILE A CA 1
ATOM 731 C C . ILE A 1 94 ? 0.413 1.532 0.983 1.00 98.44 94 ILE A C 1
ATOM 733 O O . ILE A 1 94 ? -0.507 0.764 0.722 1.00 98.44 94 ILE A O 1
ATOM 737 N N . VAL A 1 95 ? 1.424 1.723 0.154 1.00 98.00 95 VAL A N 1
ATOM 738 C CA . VAL A 1 95 ? 1.538 1.0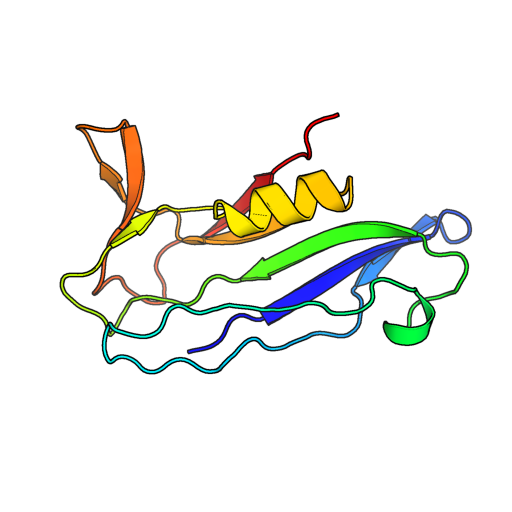47 -1.132 1.00 98.00 95 VAL A CA 1
ATOM 739 C C . VAL A 1 95 ? 2.745 0.131 -1.092 1.00 98.00 95 VAL A C 1
ATOM 741 O O . VAL A 1 95 ? 3.865 0.5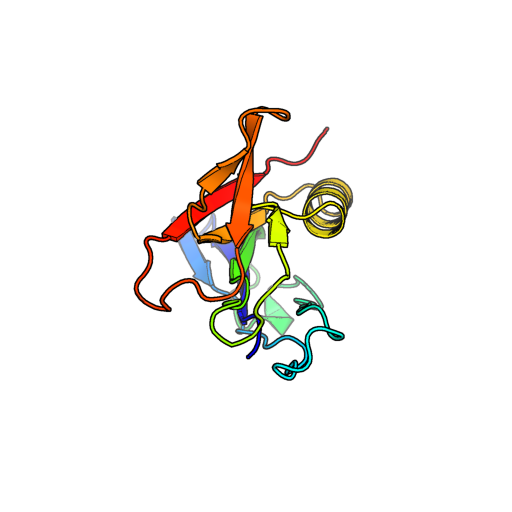88 -0.863 1.00 98.00 95 VAL A O 1
ATOM 744 N N . TYR A 1 96 ? 2.532 -1.163 -1.314 1.00 97.69 96 TYR A N 1
ATOM 745 C CA . TYR A 1 96 ? 3.624 -2.113 -1.491 1.00 97.69 96 TYR A CA 1
ATOM 746 C C . TYR A 1 96 ? 4.000 -2.200 -2.965 1.00 97.69 96 TYR A C 1
ATOM 748 O O . TYR A 1 96 ? 3.199 -2.611 -3.810 1.00 97.69 96 TYR A O 1
ATOM 756 N N . ASP A 1 97 ? 5.219 -1.770 -3.269 1.00 97.31 97 ASP A N 1
ATOM 757 C CA . ASP A 1 97 ? 5.651 -1.514 -4.636 1.00 97.31 97 ASP A CA 1
ATOM 758 C C . ASP A 1 97 ? 7.134 -1.815 -4.822 1.00 97.31 97 ASP A C 1
ATOM 760 O O . ASP A 1 97 ? 7.900 -1.893 -3.859 1.00 97.31 97 ASP A O 1
ATOM 764 N N . TYR A 1 98 ? 7.543 -1.963 -6.075 1.00 96.94 98 TYR A N 1
ATOM 765 C CA . TYR A 1 98 ? 8.941 -2.138 -6.445 1.00 96.94 98 TYR A CA 1
ATOM 766 C C . TYR A 1 98 ? 9.744 -0.875 -6.148 1.00 96.94 98 TYR A C 1
ATOM 768 O O . TYR A 1 98 ? 9.239 0.234 -6.296 1.00 96.94 98 TYR A O 1
ATOM 776 N N . ILE A 1 99 ? 11.016 -1.041 -5.773 1.00 96.94 99 ILE A N 1
ATOM 777 C CA . ILE A 1 99 ? 11.899 0.103 -5.498 1.00 96.94 99 ILE A CA 1
ATOM 778 C C . ILE A 1 99 ? 12.121 0.950 -6.760 1.00 96.94 99 ILE A C 1
ATOM 780 O O . ILE A 1 99 ? 12.162 2.180 -6.686 1.00 96.94 99 ILE A O 1
ATOM 784 N N . GLY A 1 100 ? 12.208 0.275 -7.911 1.00 94.56 100 GLY A N 1
ATOM 785 C CA . GLY A 1 100 ? 12.441 0.866 -9.224 1.00 94.56 100 GLY A CA 1
ATOM 786 C C . GLY A 1 100 ? 13.850 1.425 -9.414 1.00 94.56 100 GLY A C 1
ATOM 787 O O . GLY A 1 100 ? 14.717 1.331 -8.547 1.00 94.56 100 GLY A O 1
ATOM 788 N N . THR A 1 101 ? 14.065 2.021 -10.581 1.00 94.62 101 THR A N 1
ATOM 789 C CA . THR A 1 101 ? 15.324 2.646 -10.990 1.00 94.62 101 THR A CA 1
ATOM 790 C C . THR A 1 101 ? 15.158 4.157 -11.020 1.00 94.62 101 THR A C 1
ATOM 792 O O . THR A 1 101 ? 14.142 4.672 -11.491 1.00 94.62 101 THR A O 1
ATOM 795 N N . LYS A 1 102 ? 16.162 4.869 -10.512 1.00 95.06 102 LYS A N 1
ATOM 796 C CA . LYS A 1 102 ? 16.194 6.329 -10.499 1.00 95.06 102 LYS A CA 1
ATOM 797 C C . LYS A 1 102 ? 16.383 6.877 -11.919 1.00 95.06 102 LYS A C 1
ATOM 799 O O . LYS A 1 102 ? 17.331 6.504 -12.603 1.00 95.06 102 LYS A O 1
ATOM 804 N N . ASP A 1 103 ? 15.507 7.780 -12.343 1.00 92.75 103 ASP A N 1
ATOM 805 C CA . ASP A 1 103 ? 15.643 8.556 -13.573 1.00 92.75 103 ASP A CA 1
ATOM 806 C C . ASP A 1 103 ? 16.522 9.789 -13.284 1.00 92.75 103 ASP A C 1
ATOM 808 O O . ASP A 1 103 ? 16.136 10.640 -12.473 1.00 92.75 103 ASP A O 1
ATOM 812 N N . PRO A 1 104 ? 17.707 9.916 -13.910 1.00 91.19 104 PRO A N 1
ATOM 813 C CA . PRO A 1 104 ? 18.659 10.980 -13.595 1.00 91.19 104 PRO A CA 1
ATOM 814 C C . PRO A 1 104 ? 18.163 12.376 -13.990 1.00 91.19 104 PRO A C 1
ATOM 816 O O . PRO A 1 104 ? 18.679 13.362 -13.477 1.00 91.19 104 PRO A O 1
ATOM 819 N N . ARG A 1 105 ? 17.162 12.480 -14.876 1.00 92.56 105 ARG A N 1
ATOM 820 C CA . ARG A 1 105 ? 16.639 13.770 -15.356 1.00 92.56 105 ARG A CA 1
ATOM 821 C C . ARG A 1 105 ? 15.589 14.355 -14.421 1.00 92.56 105 ARG A C 1
ATOM 823 O O . ARG A 1 105 ? 15.462 15.567 -14.3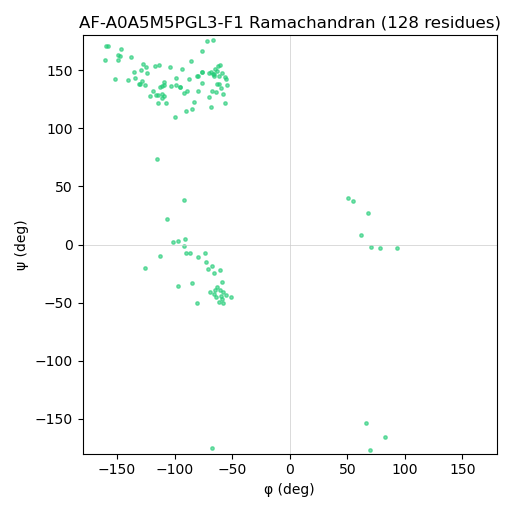18 1.00 92.56 105 ARG A O 1
ATOM 830 N N . THR A 1 106 ? 14.811 13.489 -13.775 1.00 91.50 106 THR A N 1
ATOM 831 C CA . THR A 1 106 ? 13.666 13.887 -12.935 1.00 91.50 106 THR A CA 1
ATOM 832 C C . THR A 1 106 ? 13.876 13.594 -11.455 1.00 91.50 106 THR A C 1
ATOM 834 O O . THR A 1 106 ? 13.080 14.035 -10.634 1.00 91.50 106 THR A O 1
ATOM 837 N N . ASN A 1 107 ? 14.934 12.851 -11.104 1.00 90.94 107 ASN A N 1
ATOM 838 C CA . ASN A 1 107 ? 15.216 12.366 -9.751 1.00 90.94 107 ASN A CA 1
ATOM 839 C C . ASN A 1 107 ? 14.129 11.415 -9.191 1.00 90.94 107 ASN A C 1
ATOM 841 O O . ASN A 1 107 ? 14.184 11.025 -8.024 1.00 90.94 107 ASN A O 1
ATOM 845 N N . ASP A 1 108 ? 13.167 11.016 -10.027 1.00 94.12 108 ASP A N 1
ATOM 846 C CA . ASP A 1 108 ? 12.074 10.102 -9.707 1.00 94.12 108 ASP A CA 1
ATOM 847 C C . ASP A 1 108 ? 12.487 8.638 -9.883 1.00 94.12 108 ASP A C 1
ATOM 849 O O . ASP A 1 108 ? 13.390 8.318 -10.651 1.00 94.12 108 ASP A O 1
ATOM 853 N N . TYR A 1 109 ? 11.780 7.725 -9.218 1.00 96.25 109 TYR A N 1
ATOM 854 C CA . TYR A 1 109 ? 11.986 6.283 -9.363 1.00 96.25 109 TYR A CA 1
ATOM 855 C C . TYR A 1 109 ? 10.890 5.670 -10.231 1.00 96.25 109 TYR A C 1
ATOM 857 O O . TYR A 1 109 ? 9.706 5.973 -10.054 1.00 96.25 109 TYR A O 1
ATOM 865 N N . TYR A 1 110 ? 11.281 4.785 -11.147 1.00 95.44 110 TYR A N 1
ATOM 866 C CA . TYR A 1 110 ? 10.375 4.120 -12.077 1.00 95.44 110 TYR A CA 1
ATOM 867 C C . TYR A 1 110 ? 10.548 2.606 -12.067 1.00 95.44 110 TYR A C 1
ATOM 869 O O . TYR A 1 110 ? 11.662 2.090 -12.057 1.00 95.44 110 TYR A O 1
ATOM 877 N N . VAL A 1 111 ? 9.430 1.891 -12.150 1.00 94.25 111 VAL A N 1
ATOM 878 C CA . VAL A 1 111 ? 9.409 0.481 -12.544 1.00 94.25 111 VAL A CA 1
ATOM 879 C C . VAL A 1 111 ? 9.429 0.437 -14.065 1.00 94.25 111 VAL A C 1
ATOM 881 O O . VAL A 1 111 ? 8.553 1.027 -14.706 1.00 94.25 111 VAL A O 1
ATOM 884 N N . ILE A 1 112 ? 10.428 -0.234 -14.635 1.00 92.69 112 ILE A N 1
ATOM 885 C CA . ILE A 1 112 ? 10.573 -0.407 -16.081 1.00 92.69 112 ILE A CA 1
ATOM 886 C C . ILE A 1 112 ? 10.044 -1.787 -16.476 1.00 92.69 112 ILE A C 1
ATOM 888 O O . ILE A 1 112 ? 10.288 -2.787 -15.804 1.00 92.69 112 ILE A O 1
ATOM 892 N N . GLY A 1 113 ? 9.298 -1.839 -17.572 1.00 91.75 113 GLY A N 1
ATOM 893 C CA . GLY A 1 113 ? 8.809 -3.074 -18.163 1.00 91.75 113 GLY A CA 1
ATOM 894 C C . GLY A 1 113 ? 9.922 -4.076 -18.461 1.00 91.75 113 GLY A C 1
ATOM 895 O O . GLY A 1 113 ? 10.966 -3.688 -18.980 1.00 91.75 113 GLY A O 1
ATOM 896 N N . GLY A 1 114 ? 9.703 -5.359 -18.167 1.00 90.62 114 GLY A N 1
ATOM 897 C CA . GLY A 1 114 ? 10.744 -6.395 -18.278 1.00 90.62 114 GLY A CA 1
ATOM 898 C C . GLY A 1 114 ? 11.523 -6.675 -16.986 1.00 90.62 114 GLY A C 1
ATOM 899 O O . GLY A 1 114 ? 12.349 -7.582 -16.967 1.00 90.62 114 GLY A O 1
ATOM 900 N N . HIS A 1 115 ? 11.258 -5.934 -15.904 1.00 92.12 115 HIS A N 1
ATOM 901 C CA . HIS A 1 115 ? 11.812 -6.199 -14.566 1.00 92.12 115 HIS A CA 1
ATOM 902 C C . HIS A 1 115 ? 11.404 -7.581 -14.016 1.00 92.12 115 HIS A C 1
ATOM 904 O O . HIS A 1 115 ? 10.354 -8.125 -14.381 1.00 92.12 115 HIS A O 1
ATOM 910 N N . LYS A 1 116 ? 12.201 -8.164 -13.117 1.00 93.06 116 LYS A N 1
ATOM 911 C CA . LYS A 1 116 ? 11.913 -9.499 -12.571 1.00 93.06 116 LYS A CA 1
ATOM 912 C C . LYS A 1 116 ? 10.850 -9.404 -11.483 1.00 93.06 116 LYS A C 1
ATOM 914 O O . LYS A 1 116 ? 10.839 -8.488 -10.667 1.00 93.06 116 LYS A O 1
ATOM 919 N N . VAL A 1 117 ? 9.985 -10.414 -11.379 1.00 90.94 117 VAL A N 1
ATOM 920 C CA . VAL A 1 117 ? 8.999 -10.471 -10.282 1.00 90.94 117 VAL A CA 1
ATOM 921 C C . VAL A 1 117 ? 9.688 -10.463 -8.910 1.00 90.94 117 VAL A C 1
ATOM 923 O O . VAL A 1 117 ? 9.150 -9.876 -7.967 1.00 90.94 117 VAL A O 1
ATOM 926 N N . SER A 1 118 ? 10.888 -11.044 -8.822 1.00 94.31 118 SER A N 1
ATOM 927 C CA . SER A 1 118 ? 11.746 -11.088 -7.635 1.00 94.31 118 SER A CA 1
ATOM 928 C C . SER A 1 118 ? 12.433 -9.765 -7.292 1.00 94.31 118 SER A C 1
ATOM 930 O O . SER A 1 118 ? 13.060 -9.690 -6.240 1.00 94.31 118 SER A O 1
ATOM 932 N N . ASP A 1 119 ? 12.340 -8.739 -8.144 1.00 95.62 119 ASP A N 1
ATOM 933 C CA . ASP A 1 119 ? 12.982 -7.455 -7.872 1.00 95.62 119 ASP A CA 1
ATOM 934 C C . ASP A 1 119 ? 12.471 -6.857 -6.551 1.00 95.62 119 ASP A C 1
ATOM 936 O O . ASP A 1 119 ? 11.310 -7.087 -6.154 1.00 95.62 119 ASP A O 1
ATOM 940 N N . PRO A 1 120 ? 13.347 -6.127 -5.837 1.00 97.00 120 PRO A N 1
ATOM 941 C CA . PRO A 1 120 ? 13.083 -5.715 -4.473 1.00 97.00 120 PRO A CA 1
ATOM 942 C C . PRO A 1 120 ? 11.914 -4.734 -4.404 1.00 97.00 120 PRO A C 1
ATOM 944 O O . PRO A 1 120 ? 11.711 -3.877 -5.270 1.00 97.00 120 PRO A O 1
ATOM 947 N N . LYS A 1 121 ? 11.150 -4.865 -3.322 1.00 97.44 121 LYS A N 1
ATOM 948 C CA . LYS A 1 121 ? 9.949 -4.083 -3.035 1.00 97.44 121 LYS A CA 1
ATOM 949 C C . LYS A 1 121 ? 10.050 -3.479 -1.650 1.00 97.44 121 LYS A C 1
ATOM 951 O O . LYS A 1 121 ? 10.723 -4.023 -0.775 1.00 97.44 121 LYS A O 1
ATOM 956 N N . LYS A 1 122 ? 9.332 -2.388 -1.432 1.00 97.81 122 LYS A N 1
ATOM 957 C CA . LYS A 1 122 ? 9.167 -1.797 -0.109 1.00 97.81 122 LYS A CA 1
ATOM 958 C C . LYS A 1 122 ? 7.794 -1.165 0.039 1.00 97.81 122 LYS A C 1
ATOM 960 O O . LYS A 1 122 ? 7.052 -0.996 -0.927 1.00 97.81 122 LYS A O 1
ATOM 965 N N . MET A 1 123 ? 7.466 -0.828 1.277 1.00 98.19 123 MET A N 1
ATOM 966 C CA . MET A 1 123 ? 6.294 -0.022 1.577 1.00 98.19 123 MET A CA 1
ATOM 967 C C . MET A 1 123 ? 6.608 1.451 1.325 1.00 98.19 123 MET A C 1
ATOM 969 O O . MET A 1 123 ? 7.623 1.975 1.785 1.00 98.19 123 MET A O 1
ATOM 973 N N . TYR A 1 124 ? 5.707 2.111 0.615 1.00 98.19 124 TYR A N 1
ATOM 974 C CA . TYR A 1 124 ? 5.666 3.552 0.452 1.00 98.19 124 TYR A CA 1
ATOM 975 C C . TYR A 1 124 ? 4.454 4.077 1.198 1.00 98.19 124 TYR A C 1
ATOM 977 O O . TYR A 1 124 ? 3.351 3.573 1.011 1.00 98.19 124 TYR A O 1
ATOM 985 N N . ILE A 1 125 ? 4.655 5.090 2.030 1.00 98.06 125 ILE A N 1
ATOM 986 C CA . ILE A 1 125 ? 3.589 5.666 2.844 1.00 98.06 125 ILE A CA 1
ATOM 987 C C . ILE A 1 125 ? 3.363 7.094 2.373 1.00 98.06 125 ILE A C 1
ATOM 989 O O . ILE A 1 125 ? 4.309 7.875 2.269 1.00 98.06 125 ILE A O 1
ATOM 993 N N . TYR A 1 126 ? 2.109 7.432 2.096 1.00 98.12 126 TYR A N 1
ATOM 994 C CA . TYR A 1 126 ? 1.688 8.813 1.913 1.00 98.12 126 TYR A CA 1
ATOM 995 C C . TYR A 1 126 ? 0.792 9.230 3.076 1.00 98.12 126 TYR A C 1
ATOM 997 O O . TYR A 1 126 ? -0.200 8.562 3.376 1.00 98.12 126 TYR A O 1
ATOM 1005 N N . GLN A 1 127 ? 1.170 10.334 3.719 1.00 97.81 127 GLN A N 1
ATOM 1006 C CA . GLN A 1 127 ? 0.372 10.984 4.750 1.00 97.81 127 GLN A CA 1
ATOM 1007 C C . GLN A 1 127 ? -0.562 11.999 4.085 1.00 97.81 127 GLN A C 1
ATOM 1009 O O . GLN A 1 127 ? -0.087 12.777 3.253 1.00 97.81 127 GLN A O 1
ATOM 1014 N N . PRO A 1 128 ? -1.860 12.001 4.426 1.00 95.94 128 PRO A N 1
ATOM 1015 C CA . PRO A 1 128 ? -2.810 12.924 3.833 1.00 95.94 128 PRO A CA 1
ATOM 1016 C C . PRO A 1 128 ? -2.481 14.364 4.229 1.00 95.94 128 PRO A C 1
ATOM 1018 O O . PRO A 1 128 ? -2.015 14.633 5.340 1.00 95.94 128 PRO A O 1
ATOM 1021 N N . LYS A 1 129 ? -2.749 15.302 3.325 1.00 92.50 129 LYS A N 1
ATOM 1022 C CA . LYS A 1 129 ? -2.705 16.733 3.635 1.00 92.50 129 LYS A CA 1
ATOM 1023 C C . LYS A 1 129 ? -3.846 17.089 4.596 1.00 92.50 129 LYS A C 1
ATOM 1025 O O . LYS A 1 129 ? -4.894 16.443 4.580 1.00 92.50 129 LYS A O 1
ATOM 1030 N N . LYS A 1 130 ? -3.599 18.084 5.454 1.00 71.12 130 LYS A N 1
ATOM 1031 C CA . LYS A 1 130 ? -4.606 18.631 6.377 1.00 71.12 130 LYS A CA 1
ATOM 1032 C C . LYS A 1 130 ? -5.781 19.239 5.616 1.00 71.12 130 LYS A C 1
ATOM 1034 O O . LYS A 1 130 ? -5.509 19.898 4.589 1.00 71.12 130 LYS A O 1
#

Solvent-accessible surface area (backbone atoms only — not comparable to full-atom values): 7286 Å² total; per-residue (Å²): 89,52,18,45,30,27,45,30,28,43,20,80,86,80,72,46,75,46,73,31,55,75,34,71,23,52,76,28,65,70,77,75,76,58,76,66,48,69,74,74,71,76,76,51,30,73,83,23,78,41,61,82,74,34,40,74,60,34,37,40,35,37,64,57,84,44,41,74,23,65,93,43,74,44,73,46,51,71,51,74,65,51,49,52,50,15,34,76,68,67,27,32,36,37,26,40,28,54,58,50,48,75,39,90,90,75,75,43,35,28,41,50,28,56,44,60,90,83,54,63,64,46,80,30,77,47,77,40,63,134

Organism: Bacteroides fragilis (NCBI:txid817)

Foldseek 3Di:
DWKKKFFKKAQPVVRDIDTFAMWIWDDDDLPLPDAHDTDNPDPQQVNRVHDNSIDGAEMEMEGDALQSRAPDKDFDDDDPVQQVVCQVVQHKYKYKTAPADQDPVPRTGMRHHNDDPPHDIDIDMDGHDD

Sequence (130 aa):
RQEVGFWIYYDPVKKQYYIGKKRYGIAVKNDGKARGNISLGDKSPSVNGVPATAKVVASFHTHTPMTEIKGMKRKVGPSKEDKGNADKNRIPIIVYDYIGTKDPRTNDYYVIGGHKVSDPKKMYIYQPKK

Radius of gyration: 16.0 Å; Cα contacts (8 Å, |Δi|>4): 299; chains: 1; bounding box: 38×30×47 Å

Secondary structure (DSSP, 8-state):
---EEEEEEEETTTTEEEE---EE-----SSSSPPP--------TGGGT--TT-EEEEEEEEPPP-TT-TT-EEESSS-HHHHHHHHHHTS-EEEEEE--EE-TTT--EEEETT--TTS-EEEEEEPPP-